Protein AF-A0A7L7MHE9-F1 (afdb_monomer)

Structure (mmCIF, N/CA/C/O backbone):
data_AF-A0A7L7MHE9-F1
#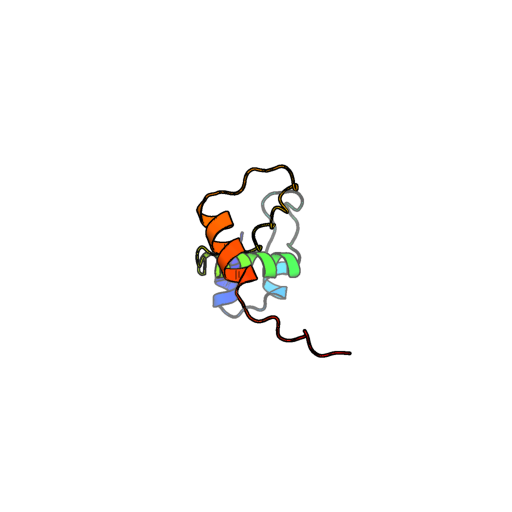
_entry.id   AF-A0A7L7MHE9-F1
#
loop_
_atom_site.group_PDB
_atom_site.id
_atom_site.type_symbol
_atom_site.label_atom_id
_atom_site.label_alt_id
_atom_site.label_comp_id
_atom_site.label_asym_id
_atom_site.label_entity_id
_atom_site.label_seq_id
_atom_site.pdbx_PDB_ins_code
_atom_site.Cartn_x
_atom_site.Cartn_y
_atom_site.Cartn_z
_atom_site.occupancy
_atom_site.B_iso_or_equiv
_atom_site.auth_seq_id
_atom_site.auth_comp_id
_atom_site.auth_asym_id
_atom_site.auth_atom_id
_atom_site.pdbx_PDB_model_num
ATOM 1 N N . MET A 1 1 ? 1.429 0.496 16.357 1.00 66.38 1 MET A N 1
ATOM 2 C CA . MET A 1 1 ? 0.414 1.449 15.842 1.00 66.38 1 MET A CA 1
ATOM 3 C C . MET A 1 1 ? -0.360 0.814 14.697 1.00 66.38 1 MET A C 1
ATOM 5 O O . MET A 1 1 ? -1.571 0.717 14.807 1.00 66.38 1 MET A O 1
ATOM 9 N N . LEU A 1 2 ? 0.323 0.313 13.661 1.00 74.06 2 LEU A N 1
ATOM 10 C CA . LEU A 1 2 ? -0.323 -0.234 12.461 1.00 74.06 2 LEU A CA 1
ATOM 11 C C . LEU A 1 2 ? -1.076 -1.553 12.666 1.00 74.06 2 LEU A C 1
ATOM 13 O O . LEU A 1 2 ? -2.158 -1.709 12.121 1.00 74.06 2 LEU A O 1
ATOM 17 N N . THR A 1 3 ? -0.599 -2.444 13.535 1.00 79.06 3 THR A N 1
ATOM 18 C CA . THR A 1 3 ? -1.251 -3.737 13.822 1.00 79.06 3 THR A CA 1
ATOM 19 C C . THR A 1 3 ? -2.694 -3.595 14.315 1.00 79.06 3 THR A C 1
ATOM 21 O O . THR A 1 3 ? -3.563 -4.373 13.944 1.00 79.06 3 THR A O 1
ATOM 24 N N . PHE A 1 4 ? -2.975 -2.563 15.117 1.00 80.38 4 PHE A N 1
ATOM 25 C CA . PHE A 1 4 ? -4.333 -2.278 15.589 1.00 80.38 4 PHE A CA 1
ATOM 26 C C . PHE A 1 4 ? -5.220 -1.695 14.480 1.00 80.38 4 PHE A C 1
ATOM 28 O O . PHE A 1 4 ? -6.413 -1.973 14.438 1.00 80.38 4 PHE A O 1
ATOM 35 N N . ALA A 1 5 ? -4.636 -0.911 13.568 1.00 83.12 5 ALA A N 1
ATOM 36 C CA . ALA A 1 5 ? -5.346 -0.377 12.410 1.00 83.12 5 ALA A CA 1
ATOM 37 C C . ALA A 1 5 ? -5.772 -1.499 11.451 1.00 83.12 5 ALA A C 1
ATOM 39 O O . ALA A 1 5 ? -6.916 -1.508 11.008 1.00 83.12 5 ALA A O 1
ATOM 40 N N . VAL A 1 6 ? -4.878 -2.462 11.196 1.00 82.75 6 VAL A N 1
ATOM 41 C CA . VAL A 1 6 ? -5.153 -3.651 10.372 1.00 82.75 6 VAL A CA 1
AT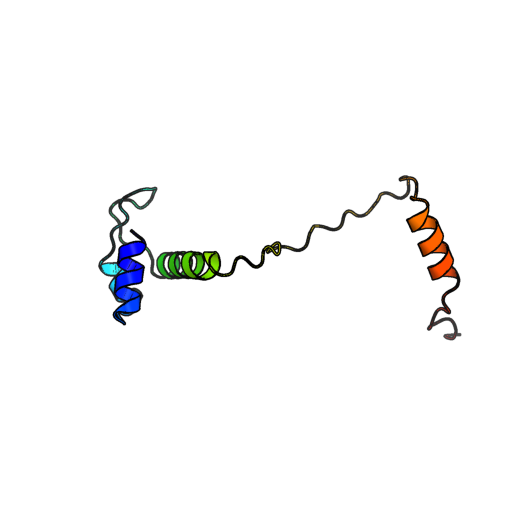OM 42 C C . VAL A 1 6 ? -6.266 -4.489 11.002 1.00 82.75 6 VAL A C 1
ATOM 44 O O . VAL A 1 6 ? -7.292 -4.703 10.370 1.00 82.75 6 VAL A O 1
ATOM 47 N N . ALA A 1 7 ? -6.166 -4.807 12.297 1.00 84.06 7 ALA A N 1
ATOM 48 C CA . ALA A 1 7 ? -7.206 -5.567 12.996 1.00 84.06 7 ALA A CA 1
ATOM 49 C C . ALA A 1 7 ? -8.591 -4.883 13.001 1.00 84.06 7 ALA A C 1
ATOM 51 O O . ALA A 1 7 ? -9.612 -5.557 13.109 1.00 84.06 7 ALA A O 1
ATOM 52 N N . LEU A 1 8 ? -8.653 -3.547 12.929 1.00 85.06 8 LEU A N 1
ATOM 53 C CA . LEU A 1 8 ? -9.915 -2.812 12.791 1.00 85.06 8 LEU A CA 1
ATOM 54 C C . LEU A 1 8 ? -10.434 -2.802 11.345 1.00 85.06 8 LEU A C 1
ATOM 56 O O . LEU A 1 8 ? -11.645 -2.904 11.153 1.00 85.06 8 LEU A O 1
ATOM 60 N N . LYS A 1 9 ? -9.540 -2.717 10.351 1.00 83.69 9 LYS A N 1
ATOM 61 C CA . LYS A 1 9 ? -9.872 -2.864 8.924 1.00 83.69 9 LYS A CA 1
ATOM 62 C C . LYS A 1 9 ? -10.466 -4.251 8.657 1.00 83.69 9 LYS A C 1
ATOM 64 O O . LYS A 1 9 ? -11.522 -4.333 8.041 1.00 83.69 9 LYS A O 1
ATOM 69 N N . ASP A 1 10 ? -9.870 -5.306 9.212 1.00 84.94 10 ASP A N 1
ATOM 70 C CA . ASP A 1 10 ? -10.340 -6.695 9.060 1.00 84.94 10 ASP A CA 1
ATOM 71 C C . ASP A 1 10 ? -11.713 -6.928 9.704 1.00 84.94 10 ASP A C 1
ATOM 73 O O . ASP A 1 10 ? -12.505 -7.746 9.245 1.00 84.94 10 ASP A O 1
ATOM 77 N N . LYS A 1 11 ? -12.034 -6.160 10.750 1.00 86.44 11 LYS A N 1
ATOM 78 C CA . LYS A 1 11 ? -13.362 -6.138 11.381 1.00 86.44 11 LYS A CA 1
ATOM 79 C C . LYS A 1 11 ? -14.397 -5.314 10.603 1.00 86.44 11 LYS A C 1
ATOM 81 O O . LYS A 1 11 ? -15.533 -5.209 11.055 1.00 86.44 11 LYS A O 1
ATOM 86 N N . GLY A 1 12 ? -14.019 -4.704 9.478 1.00 87.06 12 GLY A N 1
ATOM 87 C CA . GLY A 1 12 ? -14.903 -3.890 8.642 1.00 87.06 12 GLY A CA 1
ATOM 88 C C . GLY A 1 12 ? -15.112 -2.453 9.130 1.00 87.06 12 GLY A C 1
ATOM 89 O O . GLY A 1 12 ? -16.042 -1.789 8.679 1.00 87.06 12 GLY A O 1
ATOM 90 N N . VAL A 1 13 ? -14.278 -1.942 10.045 1.00 87.44 13 VAL A N 1
ATOM 91 C CA . VAL A 1 13 ? -14.397 -0.553 10.519 1.00 87.44 13 VAL A CA 1
ATOM 92 C C . VAL A 1 13 ? -13.887 0.408 9.437 1.00 87.44 13 VAL A C 1
ATOM 94 O O . VAL A 1 13 ? -12.785 0.216 8.916 1.00 87.44 13 VAL A O 1
ATOM 97 N N . PRO A 1 14 ? -14.628 1.479 9.102 1.00 89.06 14 PRO A N 1
ATOM 98 C CA . PRO A 1 14 ? -14.191 2.427 8.088 1.00 89.06 14 PRO A CA 1
ATOM 99 C C . PRO A 1 14 ? -12.937 3.196 8.538 1.00 89.06 14 PRO A C 1
ATOM 101 O O . PRO A 1 14 ? -12.834 3.691 9.663 1.00 89.06 14 PRO A O 1
ATOM 104 N N . VAL A 1 15 ? -11.985 3.353 7.615 1.00 85.69 15 VAL A N 1
ATOM 105 C CA . VAL A 1 15 ? -10.664 3.982 7.826 1.00 85.69 15 VAL A CA 1
ATOM 106 C C . VAL A 1 15 ? -10.717 5.359 8.527 1.00 85.69 15 VAL A C 1
ATOM 108 O O . VAL A 1 15 ? -9.890 5.598 9.413 1.00 85.69 15 VAL A O 1
ATOM 111 N N . PRO A 1 16 ? -11.676 6.266 8.236 1.00 87.00 16 PRO A N 1
ATOM 112 C CA . PRO A 1 16 ? -11.784 7.547 8.941 1.00 87.00 16 PRO A CA 1
ATOM 113 C C . PRO A 1 16 ? -12.059 7.414 10.446 1.00 87.00 16 PRO A C 1
ATOM 115 O O . PRO A 1 16 ? -11.611 8.249 11.231 1.00 87.00 16 PRO A O 1
ATOM 118 N N . GLU A 1 17 ? -12.780 6.376 10.872 1.00 87.06 17 GLU A N 1
ATOM 119 C CA . GLU A 1 17 ? -13.047 6.124 12.292 1.00 87.06 17 GLU A CA 1
ATOM 120 C C . GLU A 1 17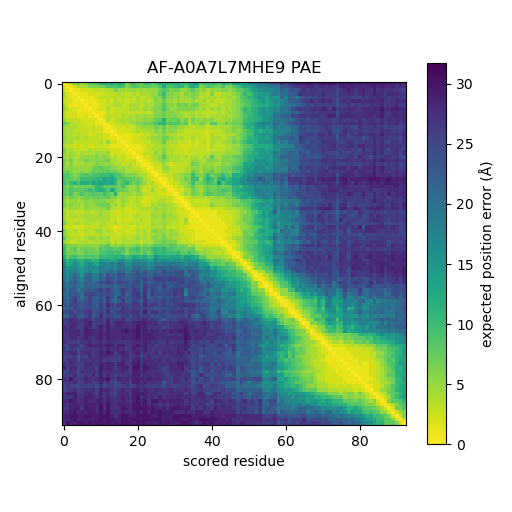 ? -11.844 5.506 12.998 1.00 87.06 17 GLU A C 1
ATOM 122 O O . GLU A 1 17 ? -11.562 5.829 14.154 1.00 87.06 17 GLU A O 1
ATOM 127 N N . ILE A 1 18 ? -11.094 4.664 12.285 1.00 88.31 18 ILE A N 1
ATOM 128 C CA . ILE A 1 18 ? -9.835 4.088 12.763 1.00 88.31 18 ILE A CA 1
ATOM 129 C C . ILE A 1 18 ? -8.825 5.208 13.050 1.00 88.31 18 ILE A C 1
ATOM 131 O O . ILE A 1 18 ? -8.175 5.201 14.096 1.00 88.31 18 ILE A O 1
ATOM 135 N N . ALA A 1 19 ? -8.743 6.213 12.172 1.00 86.50 19 ALA A N 1
ATOM 136 C CA . ALA A 1 19 ? -7.846 7.356 12.341 1.00 86.50 19 ALA A CA 1
ATOM 137 C C . ALA A 1 19 ? -8.121 8.144 13.636 1.00 86.50 19 ALA A C 1
ATOM 139 O O . ALA A 1 19 ? -7.180 8.544 14.316 1.00 86.50 19 ALA A O 1
ATOM 140 N N . LYS A 1 20 ? -9.394 8.307 14.021 1.00 87.12 20 LYS A N 1
ATOM 141 C CA . LYS A 1 20 ? -9.787 8.997 15.266 1.00 87.12 20 LYS A CA 1
ATOM 142 C C . LYS A 1 20 ? -9.402 8.218 16.525 1.00 87.12 20 LYS A C 1
ATOM 144 O O . LYS A 1 20 ? -9.116 8.819 17.553 1.00 87.12 20 LYS A O 1
ATOM 149 N N . LYS A 1 21 ? -9.412 6.886 16.450 1.00 84.06 21 LYS A N 1
ATOM 150 C CA . LYS A 1 21 ? -9.106 5.983 17.574 1.00 84.06 21 LYS A CA 1
ATOM 151 C C . LYS A 1 21 ? -7.609 5.707 17.732 1.00 84.06 21 LYS A C 1
ATOM 153 O O . LYS A 1 21 ? -7.191 5.122 18.729 1.00 84.06 21 LYS A O 1
ATOM 158 N N . LEU A 1 22 ? -6.803 6.096 16.749 1.00 84.06 22 LEU A N 1
ATOM 159 C CA . LEU A 1 22 ? -5.358 5.936 16.768 1.00 84.06 22 LEU A CA 1
ATOM 160 C C . LEU A 1 22 ? -4.681 7.213 17.254 1.00 84.06 22 LEU A C 1
ATOM 162 O O . LEU A 1 22 ? -5.017 8.314 16.831 1.00 84.06 22 LEU A O 1
ATOM 166 N N . THR A 1 23 ? -3.651 7.037 18.074 1.00 85.94 23 THR A N 1
ATOM 167 C CA . THR A 1 23 ? -2.780 8.116 18.544 1.00 85.94 23 THR A CA 1
ATOM 168 C C . THR A 1 23 ? -1.341 7.724 18.288 1.00 85.94 23 THR A C 1
ATOM 170 O O . THR A 1 23 ? -0.857 6.755 18.874 1.00 85.94 23 THR A O 1
ATOM 173 N N . ALA A 1 24 ? -0.637 8.461 17.431 1.00 81.50 24 ALA A N 1
ATOM 174 C CA . ALA A 1 24 ? 0.752 8.154 17.121 1.00 81.50 24 ALA A CA 1
ATOM 175 C C . ALA A 1 24 ? 1.594 8.141 18.409 1.00 81.50 24 ALA A C 1
ATOM 177 O O . ALA A 1 24 ? 1.652 9.126 19.137 1.00 81.50 24 ALA A O 1
ATOM 178 N N . LYS A 1 25 ? 2.240 7.009 18.711 1.00 79.31 25 LYS A N 1
ATOM 179 C CA . LYS A 1 25 ? 3.057 6.855 19.930 1.00 79.31 25 LYS A CA 1
ATOM 180 C C . LYS A 1 25 ? 4.465 7.448 19.798 1.00 79.31 25 LYS A C 1
ATOM 182 O O . LYS A 1 25 ? 5.143 7.607 20.801 1.00 79.31 25 LYS A O 1
ATOM 187 N N . THR A 1 26 ? 4.924 7.722 18.577 1.00 75.12 26 THR A N 1
ATOM 188 C CA . THR A 1 26 ? 6.311 8.114 18.285 1.00 75.12 26 THR A CA 1
ATOM 189 C C . THR A 1 26 ? 6.387 9.065 17.081 1.00 75.12 26 THR A C 1
ATOM 191 O O . THR A 1 26 ? 5.437 9.149 16.298 1.00 75.12 26 THR A O 1
ATOM 194 N N . GLY A 1 27 ? 7.513 9.772 16.932 1.00 79.94 27 GLY A N 1
ATOM 195 C CA . GLY A 1 27 ? 7.821 10.679 15.818 1.00 79.94 27 GLY A CA 1
ATOM 196 C C . GLY A 1 27 ? 7.303 12.116 15.975 1.00 79.94 27 GLY A C 1
ATOM 197 O O . GLY A 1 27 ? 6.767 12.497 17.011 1.00 79.94 27 GLY A O 1
ATOM 198 N N . LYS A 1 28 ? 7.433 12.922 14.906 1.00 81.25 28 LYS A N 1
ATOM 199 C CA . LYS A 1 28 ? 7.053 14.357 14.865 1.00 81.25 28 LYS A CA 1
ATOM 200 C C . LYS A 1 28 ? 5.589 14.627 15.252 1.00 81.25 28 LYS A C 1
ATOM 202 O O . LYS A 1 28 ? 5.263 15.721 15.698 1.00 81.25 28 LYS A O 1
ATOM 207 N N . ASN A 1 29 ? 4.717 13.632 15.083 1.00 74.88 29 ASN A N 1
ATOM 208 C CA . ASN A 1 29 ? 3.289 13.713 15.393 1.00 74.88 29 ASN A CA 1
ATOM 209 C C . ASN A 1 29 ? 2.896 12.884 16.628 1.00 74.88 29 ASN A C 1
ATOM 211 O O . ASN A 1 29 ? 1.728 12.524 16.762 1.00 74.88 29 ASN A O 1
ATOM 215 N N . ALA A 1 30 ? 3.842 12.559 17.515 1.00 80.94 30 ALA A N 1
ATOM 216 C CA . ALA A 1 30 ? 3.543 11.835 18.746 1.00 80.94 30 ALA A CA 1
ATOM 217 C C . ALA A 1 30 ? 2.436 12.538 19.557 1.00 80.94 30 ALA A C 1
ATOM 219 O O . ALA A 1 30 ? 2.409 13.763 19.671 1.00 80.94 30 ALA A O 1
ATOM 220 N N . GLY A 1 31 ? 1.490 11.757 20.079 1.00 82.75 31 GLY A N 1
ATOM 221 C CA . GLY A 1 31 ? 0.323 12.251 20.812 1.00 82.75 31 GLY A CA 1
ATOM 222 C C . GLY A 1 31 ? -0.828 12.764 19.939 1.00 82.75 31 GLY A C 1
ATOM 223 O O . GLY A 1 31 ? -1.894 13.050 20.475 1.00 82.75 31 GLY A O 1
ATOM 224 N N . LYS A 1 32 ? -0.665 12.850 18.610 1.00 86.06 32 LYS A N 1
ATOM 225 C CA . LYS A 1 32 ? -1.724 13.284 17.684 1.00 86.06 32 LYS A CA 1
ATOM 226 C C . LYS A 1 32 ? -2.330 12.106 16.928 1.00 86.06 32 LYS A C 1
ATOM 228 O O . LYS A 1 32 ? -1.661 11.103 16.657 1.00 86.06 32 LYS A O 1
ATOM 233 N N . SER A 1 33 ? -3.598 12.250 16.551 1.00 84.50 33 SER A N 1
ATOM 234 C CA . SER A 1 33 ? -4.248 11.317 15.635 1.00 84.50 33 SER A CA 1
ATOM 235 C C . SER A 1 33 ? -3.616 11.413 14.243 1.00 84.50 33 SER A C 1
ATOM 237 O O . SER A 1 33 ? -3.382 12.525 13.756 1.00 84.50 33 SER A O 1
ATOM 239 N N . PRO A 1 34 ? -3.300 10.279 13.592 1.00 85.62 34 PRO A N 1
ATOM 240 C CA . PRO A 1 34 ? -2.775 10.288 12.235 1.00 85.62 34 PRO A CA 1
ATOM 241 C C . PRO A 1 34 ? -3.825 10.830 11.260 1.00 85.62 34 PRO A C 1
ATOM 243 O O . PRO A 1 34 ? -5.028 10.648 11.450 1.00 85.62 34 PRO A O 1
ATOM 246 N N . SER A 1 35 ? -3.369 11.470 10.181 1.00 87.06 35 SER A N 1
ATOM 247 C CA . SER A 1 35 ? -4.276 11.851 9.100 1.00 87.06 35 SER A CA 1
ATOM 248 C C . SER A 1 35 ? -4.802 10.606 8.380 1.00 87.06 35 SER A C 1
ATOM 250 O O . SER A 1 35 ? -4.133 9.571 8.312 1.00 87.06 35 SER A O 1
ATOM 252 N N . VAL A 1 36 ? -5.994 10.724 7.792 1.00 88.25 36 VAL A N 1
ATOM 253 C CA . VAL A 1 36 ? -6.622 9.639 7.023 1.00 88.25 36 VAL A CA 1
ATOM 254 C C . VAL A 1 36 ? -5.720 9.194 5.864 1.00 88.25 36 VAL A C 1
ATOM 256 O O . VAL A 1 36 ? -5.525 8.000 5.660 1.00 88.25 36 VAL A O 1
ATOM 259 N N . ALA A 1 37 ? -5.094 10.142 5.161 1.00 87.31 37 ALA A N 1
ATOM 260 C CA . ALA A 1 37 ? -4.164 9.852 4.068 1.00 87.31 37 ALA A CA 1
ATOM 261 C C . ALA A 1 37 ? -2.923 9.071 4.534 1.00 87.31 37 ALA A C 1
ATOM 263 O O . ALA A 1 37 ? -2.495 8.131 3.867 1.00 87.31 37 ALA A O 1
ATOM 264 N N . GLN A 1 38 ? -2.360 9.428 5.693 1.00 84.62 38 GLN A N 1
ATOM 265 C CA . GLN A 1 38 ? -1.218 8.711 6.260 1.00 84.62 38 GLN A CA 1
ATOM 266 C C . GLN A 1 38 ? -1.602 7.276 6.645 1.00 84.62 38 GLN A C 1
ATOM 268 O O . GLN A 1 38 ? -0.796 6.363 6.477 1.00 84.62 38 GLN A O 1
ATOM 273 N N . LEU A 1 39 ? -2.834 7.074 7.126 1.00 86.94 39 LEU A N 1
ATOM 274 C CA . LEU A 1 39 ? -3.349 5.750 7.458 1.00 86.94 39 LEU A CA 1
ATOM 275 C C . LEU A 1 39 ? -3.523 4.880 6.206 1.00 86.94 39 LEU A C 1
ATOM 277 O O . LEU A 1 39 ? -3.056 3.748 6.199 1.00 86.94 39 LEU A O 1
ATOM 281 N N . TYR A 1 40 ? -4.109 5.421 5.134 1.00 89.31 40 TYR A N 1
ATOM 282 C CA . TYR A 1 40 ? -4.207 4.718 3.851 1.00 89.31 40 TYR A CA 1
ATOM 283 C C . TYR A 1 40 ? -2.839 4.333 3.294 1.00 89.31 40 TYR A C 1
ATOM 285 O O . TYR A 1 40 ? -2.664 3.188 2.893 1.00 89.31 40 TYR A O 1
ATOM 293 N N . ARG A 1 41 ? -1.862 5.251 3.313 1.00 85.25 41 ARG A N 1
ATOM 294 C CA . ARG A 1 41 ? -0.502 4.950 2.845 1.00 85.25 41 ARG A CA 1
ATOM 295 C C . ARG A 1 41 ? 0.117 3.801 3.641 1.00 85.25 41 ARG A C 1
ATOM 297 O O . ARG A 1 41 ? 0.629 2.868 3.051 1.00 85.25 41 ARG A O 1
ATOM 304 N N . ALA A 1 42 ? 0.015 3.832 4.966 1.00 84.38 42 ALA A N 1
ATOM 305 C CA . ALA A 1 42 ? 0.634 2.809 5.799 1.00 84.38 42 ALA A CA 1
ATOM 306 C C . ALA A 1 42 ? -0.081 1.440 5.738 1.00 84.38 42 ALA A C 1
ATOM 308 O O . ALA A 1 42 ? 0.558 0.404 5.924 1.00 84.38 42 ALA A O 1
ATOM 309 N N . LEU A 1 43 ? -1.392 1.425 5.465 1.00 84.12 43 LEU A N 1
ATOM 310 C CA . LEU A 1 43 ? -2.138 0.199 5.155 1.00 84.12 43 LEU A CA 1
ATOM 311 C C . LEU A 1 43 ? -1.763 -0.348 3.767 1.00 84.12 43 LEU A C 1
ATOM 313 O O . LEU A 1 43 ? -1.596 -1.549 3.610 1.00 84.12 43 LEU A O 1
ATOM 317 N N . ALA A 1 44 ? -1.572 0.526 2.778 1.00 84.50 44 ALA A N 1
ATOM 318 C CA . ALA A 1 44 ? -1.120 0.123 1.451 1.00 84.50 44 ALA A CA 1
ATOM 319 C C . ALA A 1 44 ? 0.327 -0.389 1.459 1.00 84.50 44 ALA A C 1
ATOM 321 O O . ALA A 1 44 ? 0.604 -1.377 0.801 1.00 84.50 44 ALA A O 1
ATOM 322 N N . ASP A 1 45 ? 1.235 0.221 2.228 1.00 78.38 45 ASP A N 1
ATOM 323 C CA . ASP A 1 45 ? 2.625 -0.244 2.358 1.00 78.38 45 ASP A CA 1
ATOM 324 C C . ASP A 1 45 ? 2.706 -1.641 3.004 1.00 78.38 45 ASP A C 1
ATOM 326 O O . ASP A 1 45 ? 3.613 -2.410 2.700 1.00 78.38 45 ASP A O 1
ATOM 330 N N . THR A 1 46 ? 1.760 -1.992 3.885 1.00 74.75 46 THR A N 1
ATOM 331 C CA . THR A 1 46 ? 1.691 -3.337 4.487 1.00 74.75 46 THR A CA 1
ATOM 332 C C . THR A 1 46 ? 1.140 -4.374 3.516 1.00 74.75 46 THR A C 1
ATOM 334 O O . THR A 1 46 ? 1.690 -5.469 3.445 1.00 74.75 46 THR A O 1
ATOM 337 N N . ASP A 1 47 ? 0.120 -4.016 2.733 1.00 66.81 47 ASP A N 1
ATOM 338 C CA . ASP A 1 47 ? -0.387 -4.866 1.652 1.00 66.81 47 ASP A CA 1
ATOM 339 C C . ASP A 1 47 ? 0.687 -5.030 0.544 1.00 66.81 47 ASP A C 1
ATOM 341 O O . ASP A 1 47 ? 0.973 -6.140 0.102 1.00 66.81 47 ASP A O 1
ATOM 345 N N . ALA A 1 48 ? 1.373 -3.952 0.154 1.00 61.53 48 ALA A N 1
ATOM 346 C CA . ALA A 1 48 ? 2.411 -3.953 -0.881 1.00 61.53 48 ALA A CA 1
ATOM 347 C C . ALA A 1 48 ? 3.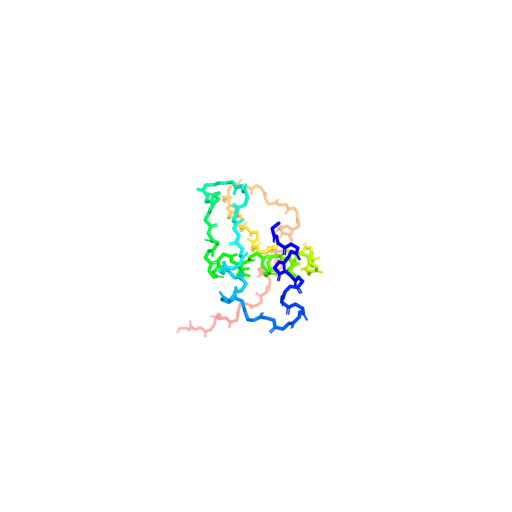686 -4.705 -0.473 1.00 61.53 48 ALA A C 1
ATOM 349 O O . ALA A 1 48 ? 4.312 -5.326 -1.323 1.00 61.53 48 ALA A O 1
ATOM 350 N N . ALA A 1 49 ? 4.050 -4.724 0.814 1.00 58.28 49 ALA A N 1
ATOM 351 C CA . ALA A 1 49 ? 5.170 -5.534 1.301 1.00 58.28 49 ALA A CA 1
ATOM 352 C C . ALA A 1 49 ? 4.960 -7.049 1.100 1.00 58.28 49 ALA A C 1
ATOM 354 O O . ALA A 1 49 ? 5.921 -7.810 1.176 1.00 58.28 49 ALA A O 1
ATOM 355 N N . THR A 1 50 ? 3.725 -7.498 0.845 1.00 53.56 50 THR A N 1
ATOM 356 C CA . THR A 1 50 ? 3.434 -8.896 0.480 1.00 53.56 50 THR A CA 1
ATOM 357 C C . THR A 1 50 ? 3.496 -9.159 -1.028 1.00 53.56 50 THR A C 1
ATOM 359 O O . THR A 1 50 ? 3.544 -10.316 -1.436 1.00 53.56 50 THR A O 1
ATOM 362 N N . VAL A 1 51 ? 3.561 -8.101 -1.844 1.00 56.00 51 VAL A N 1
ATOM 363 C CA . VAL A 1 51 ? 3.679 -8.125 -3.313 1.00 56.00 51 VAL A CA 1
ATOM 364 C C . VAL A 1 51 ? 5.032 -7.523 -3.715 1.00 56.00 51 VAL A C 1
ATOM 366 O O . VAL A 1 51 ? 5.129 -6.617 -4.540 1.00 56.00 51 VAL A O 1
ATOM 369 N N . ASP A 1 52 ? 6.106 -7.975 -3.065 1.00 52.88 52 ASP A N 1
ATOM 370 C CA . ASP A 1 52 ? 7.463 -7.675 -3.516 1.00 52.88 52 ASP A CA 1
ATOM 371 C C . ASP A 1 52 ? 7.793 -8.607 -4.691 1.00 52.88 52 ASP A C 1
ATOM 373 O O . ASP A 1 52 ? 8.377 -9.672 -4.521 1.00 52.88 52 ASP A O 1
ATOM 377 N N . ASP A 1 53 ? 7.398 -8.218 -5.906 1.00 60.53 53 ASP A N 1
ATOM 378 C CA . ASP A 1 53 ? 7.734 -8.953 -7.138 1.00 60.53 53 ASP A CA 1
ATOM 379 C C . ASP A 1 53 ? 9.236 -8.840 -7.507 1.00 60.53 53 ASP A C 1
ATOM 381 O O . ASP A 1 53 ? 9.644 -9.171 -8.621 1.00 60.53 53 ASP A O 1
ATOM 385 N N . GLY A 1 54 ? 10.078 -8.299 -6.614 1.00 62.44 54 GLY A N 1
ATOM 386 C CA . GLY A 1 54 ? 11.510 -8.060 -6.831 1.00 62.44 54 GLY A CA 1
ATOM 387 C C . GLY A 1 54 ? 11.832 -7.052 -7.944 1.00 62.44 54 GLY A C 1
ATOM 388 O O . GLY A 1 54 ? 13.000 -6.835 -8.277 1.00 62.44 54 GLY A O 1
ATOM 389 N N . LEU A 1 55 ? 10.814 -6.432 -8.545 1.00 65.00 55 LEU A N 1
ATOM 390 C CA . LEU A 1 55 ? 10.961 -5.503 -9.657 1.00 65.00 55 LEU A CA 1
ATOM 391 C C . LEU A 1 55 ? 11.194 -4.078 -9.138 1.00 65.00 55 LEU A C 1
ATOM 393 O O . LEU A 1 55 ? 10.451 -3.588 -8.284 1.00 65.00 55 LEU A O 1
ATOM 397 N N . PRO A 1 56 ? 12.204 -3.361 -9.661 1.00 59.34 56 PRO A N 1
ATOM 398 C CA . PRO A 1 56 ? 12.453 -1.992 -9.247 1.00 59.34 56 PRO A CA 1
ATOM 399 C C . PRO A 1 56 ? 11.264 -1.101 -9.630 1.00 59.34 56 PRO A C 1
ATOM 401 O O . PRO A 1 56 ? 10.925 -0.960 -10.803 1.00 59.34 56 PRO A O 1
ATOM 404 N N . LEU A 1 57 ? 10.689 -0.420 -8.634 1.00 67.19 57 LEU A N 1
ATOM 405 C CA . LEU A 1 57 ? 9.567 0.526 -8.780 1.00 67.19 57 LEU A CA 1
ATOM 406 C C . LEU A 1 57 ? 9.850 1.698 -9.739 1.00 67.19 57 LEU A C 1
ATOM 408 O O . LEU A 1 57 ? 8.943 2.448 -10.097 1.00 67.19 57 LEU A O 1
ATOM 412 N N . ARG A 1 58 ? 11.116 1.908 -10.119 1.00 70.94 58 ARG A N 1
ATOM 413 C CA . ARG A 1 58 ? 11.536 2.934 -11.073 1.00 70.94 58 ARG A CA 1
ATOM 414 C C . ARG A 1 58 ? 12.364 2.314 -12.196 1.00 70.94 58 ARG A C 1
ATOM 416 O O . ARG A 1 58 ? 13.274 1.537 -11.904 1.00 70.94 58 ARG A O 1
ATOM 423 N N . PRO A 1 59 ? 12.136 2.726 -13.456 1.00 73.94 59 PRO A N 1
ATOM 424 C CA . PRO A 1 59 ? 13.036 2.400 -14.552 1.00 73.94 59 PRO A CA 1
ATOM 425 C C . PRO A 1 59 ? 14.460 2.844 -14.210 1.00 73.94 59 PRO A C 1
ATOM 427 O O . PRO A 1 59 ? 14.670 3.966 -13.736 1.00 73.94 59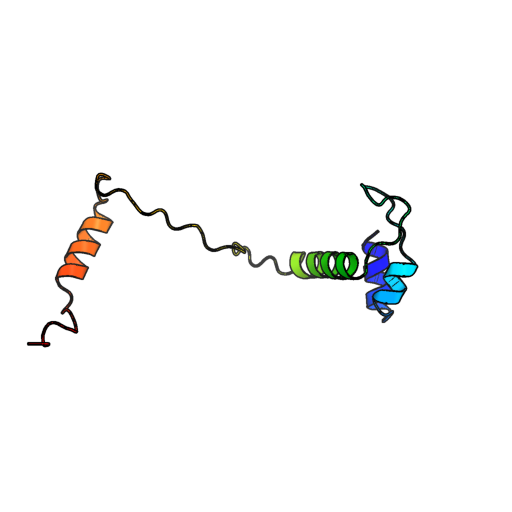 PRO A O 1
ATOM 430 N N . LYS A 1 60 ? 15.443 1.968 -14.445 1.00 73.25 60 LYS A N 1
ATOM 431 C CA . LYS A 1 60 ? 16.854 2.310 -14.257 1.00 73.25 60 LYS A CA 1
ATOM 432 C C . LYS A 1 60 ? 17.189 3.477 -15.197 1.00 73.25 60 LYS A C 1
ATOM 434 O O . LYS A 1 60 ? 16.909 3.363 -16.392 1.00 73.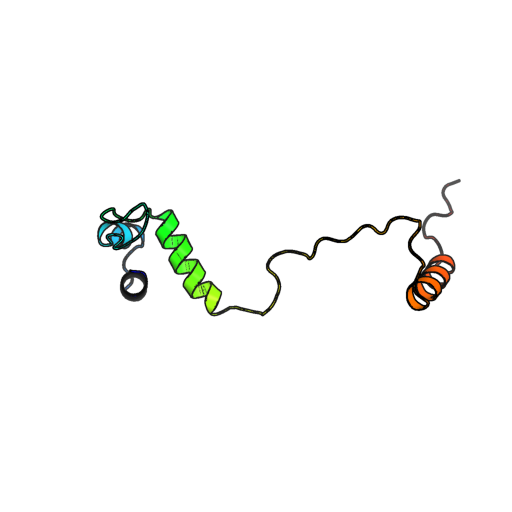25 60 LYS A O 1
ATOM 439 N N . PRO A 1 61 ? 17.742 4.596 -14.697 1.00 71.94 61 PRO A N 1
ATOM 440 C CA . PRO A 1 61 ? 18.095 5.716 -15.556 1.00 71.94 61 PRO A CA 1
ATOM 441 C C . PRO A 1 61 ? 19.069 5.240 -16.636 1.00 71.94 61 PRO A C 1
ATOM 443 O O . PRO A 1 61 ? 20.092 4.621 -16.337 1.00 71.94 61 PRO A O 1
ATOM 446 N N . VAL A 1 62 ? 18.721 5.495 -17.898 1.00 69.31 62 VAL A N 1
ATOM 447 C CA . VAL A 1 62 ? 19.574 5.157 -19.037 1.00 69.31 62 VAL A CA 1
ATOM 448 C C . VAL A 1 62 ? 20.765 6.114 -19.049 1.00 69.31 62 VAL A C 1
ATOM 450 O O . VAL A 1 62 ? 20.607 7.333 -19.113 1.00 69.31 62 VAL A O 1
ATOM 453 N N . HIS A 1 63 ? 21.977 5.574 -18.944 1.00 71.19 63 HIS A N 1
ATOM 454 C CA . HIS A 1 63 ? 23.186 6.371 -19.110 1.00 71.19 63 HIS A CA 1
ATOM 455 C C . HIS A 1 63 ? 23.406 6.619 -20.603 1.00 71.19 63 HIS A C 1
ATOM 457 O O . HIS A 1 63 ? 23.713 5.693 -21.350 1.00 71.19 63 HIS A O 1
ATOM 463 N N . ILE A 1 64 ? 23.264 7.871 -21.040 1.00 74.94 64 ILE A N 1
ATOM 464 C CA . ILE A 1 64 ? 23.678 8.283 -22.384 1.00 74.94 64 ILE A CA 1
ATOM 465 C C . ILE A 1 64 ? 25.212 8.229 -22.410 1.00 74.94 64 ILE A C 1
ATOM 467 O O . ILE A 1 64 ? 25.870 9.020 -21.728 1.00 74.94 64 ILE A O 1
ATOM 471 N N . ARG A 1 65 ? 25.794 7.270 -23.144 1.00 65.50 65 ARG A N 1
ATOM 472 C CA . ARG A 1 65 ? 27.253 7.195 -23.310 1.00 65.50 65 ARG A CA 1
ATOM 473 C C . ARG A 1 65 ? 27.754 8.437 -24.051 1.00 65.50 65 ARG A C 1
ATOM 475 O O . ARG A 1 65 ? 27.151 8.878 -25.027 1.00 65.50 65 ARG A O 1
ATOM 482 N N . ARG A 1 66 ? 28.873 8.999 -23.582 1.00 64.81 66 ARG A N 1
ATOM 483 C CA . ARG A 1 66 ? 29.626 10.024 -24.322 1.00 64.81 66 ARG A CA 1
ATOM 484 C C . ARG A 1 66 ? 30.280 9.360 -25.536 1.00 64.81 66 ARG A C 1
ATO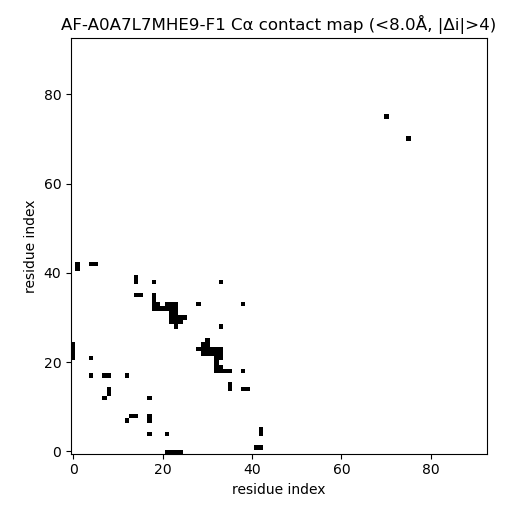M 48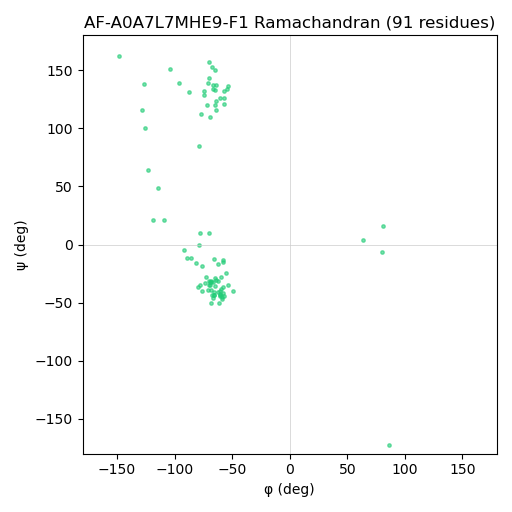6 O O . ARG A 1 66 ? 30.731 8.224 -25.425 1.00 64.81 66 ARG A O 1
ATOM 493 N N . ALA A 1 67 ? 30.349 10.072 -26.660 1.00 65.38 67 ALA A N 1
ATOM 494 C CA . ALA A 1 67 ? 30.828 9.556 -27.951 1.00 65.38 67 ALA A CA 1
ATOM 495 C C . ALA A 1 67 ? 32.266 8.989 -27.934 1.00 65.38 67 ALA A C 1
ATOM 497 O O . ALA A 1 67 ? 32.660 8.293 -28.861 1.00 65.38 67 ALA A O 1
ATOM 498 N N . GLU A 1 68 ? 33.036 9.279 -26.887 1.00 66.19 68 GLU A N 1
ATOM 499 C CA . GLU A 1 68 ? 34.448 8.913 -26.734 1.00 66.19 68 GLU A CA 1
ATOM 500 C C . GLU A 1 68 ? 34.666 7.570 -26.012 1.00 66.19 68 GLU A C 1
ATOM 502 O O . GLU A 1 68 ? 35.800 7.116 -25.882 1.00 66.19 68 GLU A O 1
ATOM 507 N N . ALA A 1 69 ? 33.605 6.924 -25.513 1.00 73.19 69 ALA A N 1
ATOM 508 C CA . ALA A 1 69 ? 33.728 5.623 -24.860 1.00 73.19 69 ALA A CA 1
ATOM 509 C C . ALA A 1 69 ? 33.965 4.511 -25.905 1.00 73.19 69 ALA A C 1
ATOM 511 O O . ALA A 1 69 ? 33.171 4.407 -26.845 1.00 73.19 69 ALA A O 1
ATOM 512 N N . PRO A 1 70 ? 34.996 3.655 -25.744 1.00 73.00 70 PRO A N 1
ATOM 513 C CA . PRO A 1 70 ? 35.206 2.513 -26.627 1.00 73.00 70 PRO A CA 1
ATOM 514 C C . PRO A 1 70 ? 33.972 1.608 -26.636 1.00 73.00 70 PRO A C 1
ATOM 516 O O . PRO A 1 70 ? 33.432 1.278 -25.577 1.00 73.00 70 PRO A O 1
ATOM 519 N N . LEU A 1 71 ? 33.521 1.222 -27.829 1.00 76.75 71 LEU A N 1
ATOM 520 C CA . LEU A 1 71 ? 32.440 0.252 -27.986 1.00 76.75 71 LEU A CA 1
ATOM 521 C C . LEU A 1 71 ? 32.947 -1.135 -27.593 1.00 76.75 71 LEU A C 1
ATOM 523 O O . LEU A 1 71 ? 34.076 -1.500 -27.932 1.00 76.75 71 LEU A O 1
ATOM 527 N N . THR A 1 72 ? 32.119 -1.907 -26.890 1.00 81.88 72 THR A N 1
ATOM 528 C CA . THR A 1 72 ? 32.429 -3.324 -26.680 1.00 81.88 72 THR A CA 1
ATOM 529 C C . THR A 1 72 ? 32.281 -4.089 -28.003 1.00 81.88 72 THR A C 1
ATOM 531 O O . THR A 1 72 ? 31.563 -3.631 -28.897 1.00 81.88 72 THR A O 1
ATOM 534 N N . PRO A 1 73 ? 32.937 -5.251 -28.173 1.00 80.94 73 PRO A N 1
ATOM 535 C CA . PRO A 1 73 ? 32.800 -6.061 -29.385 1.00 80.94 73 PRO A CA 1
ATOM 536 C C . PRO A 1 73 ? 31.343 -6.403 -29.732 1.00 80.94 73 PRO A C 1
ATOM 538 O O . PRO A 1 73 ? 30.980 -6.399 -30.905 1.00 80.94 73 PRO A O 1
ATOM 541 N N . GLU A 1 74 ? 30.489 -6.620 -28.726 1.00 81.62 74 GLU A N 1
ATOM 542 C CA . GLU A 1 74 ? 29.062 -6.892 -28.932 1.00 81.62 74 GLU A CA 1
ATOM 543 C C . GLU A 1 74 ? 28.300 -5.652 -29.432 1.00 81.62 74 GLU A C 1
ATOM 545 O O . GLU A 1 74 ? 27.391 -5.766 -30.252 1.00 81.62 74 GLU A O 1
ATOM 550 N N . GLU A 1 75 ? 28.674 -4.449 -28.978 1.00 80.38 75 GLU A N 1
ATOM 551 C CA . GLU A 1 75 ? 28.094 -3.191 -29.470 1.00 80.38 75 GLU A CA 1
ATOM 552 C C . GLU A 1 75 ? 28.521 -2.890 -30.916 1.00 80.38 75 GLU A C 1
ATOM 554 O O . GLU A 1 75 ? 27.749 -2.291 -31.668 1.00 80.38 75 GLU A O 1
ATOM 559 N N . ILE A 1 76 ? 29.727 -3.309 -31.316 1.00 85.25 76 ILE A N 1
ATOM 560 C CA . ILE A 1 76 ? 30.217 -3.187 -32.697 1.00 85.25 76 ILE A CA 1
ATOM 561 C C . ILE A 1 76 ? 29.415 -4.109 -33.621 1.00 85.25 76 ILE A C 1
ATOM 563 O O . ILE A 1 76 ? 28.868 -3.635 -34.616 1.00 85.25 76 ILE A O 1
ATOM 567 N N . ASP A 1 77 ? 29.267 -5.383 -33.256 1.00 86.94 77 ASP A N 1
ATOM 568 C CA . ASP A 1 77 ? 28.490 -6.359 -34.033 1.00 86.94 77 ASP A CA 1
ATOM 569 C C . ASP A 1 77 ? 27.016 -5.939 -34.178 1.00 86.94 77 ASP A C 1
ATOM 571 O O . ASP A 1 77 ? 26.451 -5.928 -35.276 1.00 86.94 77 ASP A O 1
ATOM 575 N N . LEU A 1 78 ? 26.408 -5.461 -33.086 1.00 85.56 78 L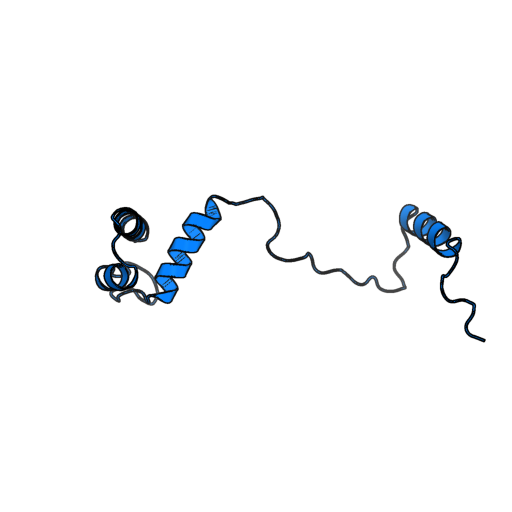EU A N 1
ATOM 576 C CA . LEU A 1 78 ? 25.048 -4.923 -33.107 1.00 85.56 78 LEU A CA 1
ATOM 577 C C . LEU A 1 78 ? 24.923 -3.710 -34.041 1.00 85.56 78 LEU A C 1
ATOM 579 O O . LEU A 1 78 ? 23.924 -3.565 -34.753 1.00 85.56 78 LEU A O 1
ATOM 583 N N . ARG A 1 79 ? 25.926 -2.825 -34.051 1.00 83.56 79 ARG A N 1
ATOM 584 C CA . ARG A 1 79 ? 25.948 -1.646 -34.923 1.00 83.56 79 ARG A CA 1
ATOM 585 C C . ARG A 1 79 ? 26.036 -2.039 -36.393 1.00 83.56 79 ARG A C 1
ATOM 587 O O . ARG A 1 79 ? 25.352 -1.422 -37.211 1.00 83.56 79 ARG A O 1
ATOM 594 N N . ASP A 1 80 ? 26.844 -3.034 -36.727 1.00 88.25 80 ASP A N 1
ATOM 595 C CA . ASP A 1 80 ? 26.976 -3.523 -38.098 1.00 88.25 80 ASP A CA 1
ATOM 596 C C . ASP A 1 80 ? 25.679 -4.191 -38.562 1.00 88.25 80 ASP A C 1
ATOM 598 O O . ASP A 1 80 ? 25.156 -3.856 -39.628 1.00 88.25 80 ASP A O 1
ATOM 602 N N . CYS A 1 81 ? 25.060 -5.005 -37.705 1.00 83.75 81 CYS A N 1
ATOM 603 C CA . CYS A 1 81 ? 23.741 -5.577 -37.968 1.00 83.75 81 CYS A CA 1
ATOM 604 C C . CYS A 1 81 ? 22.674 -4.497 -38.225 1.00 83.75 81 CYS A C 1
ATOM 606 O O . CYS A 1 81 ? 21.898 -4.607 -39.175 1.00 83.75 81 CYS A O 1
ATOM 608 N N . LEU A 1 82 ? 22.640 -3.427 -37.422 1.00 84.56 82 LEU A N 1
ATOM 609 C CA . LEU A 1 82 ? 21.697 -2.312 -37.596 1.00 84.56 82 LEU A CA 1
ATOM 610 C C . LEU A 1 82 ? 21.947 -1.500 -38.874 1.00 84.56 82 LEU A C 1
ATOM 612 O O . LEU A 1 82 ? 20.995 -0.987 -39.461 1.00 84.56 82 LEU A O 1
ATOM 616 N N . GLN A 1 83 ? 23.199 -1.376 -39.325 1.00 81.88 83 GLN A N 1
ATOM 617 C CA . GLN A 1 83 ? 23.522 -0.717 -40.596 1.00 81.88 83 GLN A CA 1
ATOM 618 C C . GLN A 1 83 ? 23.048 -1.520 -41.810 1.00 81.88 83 GLN A C 1
ATOM 620 O O . GLN A 1 83 ? 22.671 -0.926 -42.820 1.00 81.88 83 GLN A O 1
ATOM 625 N N . VAL A 1 84 ? 23.043 -2.850 -41.701 1.00 85.88 84 VAL A N 1
ATOM 626 C CA . VAL A 1 84 ? 22.564 -3.764 -42.748 1.00 85.88 84 VAL A CA 1
ATOM 627 C C . VAL A 1 84 ? 21.032 -3.800 -42.820 1.00 85.88 84 VAL A C 1
ATOM 629 O O . VAL A 1 84 ? 20.473 -4.188 -43.848 1.00 85.88 84 VAL A O 1
ATOM 632 N N . GLN A 1 85 ? 20.321 -3.353 -41.776 1.00 77.75 85 GLN A N 1
ATOM 633 C CA . GLN A 1 85 ? 18.861 -3.323 -41.816 1.00 77.75 85 GLN A CA 1
ATOM 634 C C . GLN A 1 85 ? 18.339 -2.339 -42.881 1.00 77.75 85 GLN A C 1
ATOM 636 O O . GLN A 1 85 ? 18.765 -1.179 -42.935 1.00 77.75 85 GLN A O 1
ATOM 641 N N . PRO A 1 86 ? 17.372 -2.759 -43.718 1.00 73.00 86 PRO A N 1
ATOM 642 C CA . PRO A 1 86 ? 16.772 -1.886 -44.714 1.00 73.00 86 PRO A CA 1
ATOM 643 C C . PRO A 1 86 ? 16.041 -0.742 -44.010 1.00 73.00 86 PRO A C 1
ATOM 645 O O . PRO A 1 86 ? 15.071 -0.952 -43.282 1.00 73.00 86 PRO A O 1
ATOM 648 N N . ARG A 1 87 ? 16.508 0.494 -44.222 1.00 69.75 87 ARG A N 1
ATOM 649 C CA . ARG A 1 87 ? 15.849 1.679 -43.668 1.00 69.75 87 ARG A CA 1
ATOM 650 C C . ARG A 1 87 ? 14.461 1.810 -44.302 1.00 69.75 87 ARG A C 1
ATOM 652 O O . ARG A 1 87 ? 14.389 2.000 -45.516 1.00 69.75 87 ARG A O 1
ATOM 659 N N . PRO A 1 88 ? 13.367 1.785 -43.523 1.00 68.94 88 PRO A N 1
ATOM 660 C CA . PRO A 1 88 ? 12.016 1.769 -44.085 1.00 68.94 88 PRO A CA 1
ATOM 661 C C . PRO A 1 88 ? 11.633 3.054 -44.849 1.00 68.94 88 PRO A C 1
ATOM 663 O O . PRO A 1 88 ? 10.660 3.042 -45.590 1.00 68.94 88 PRO A O 1
ATOM 666 N N . ASN A 1 89 ? 12.403 4.147 -44.729 1.00 65.00 89 ASN A N 1
ATOM 667 C CA . ASN A 1 89 ? 12.024 5.478 -45.228 1.00 65.00 89 ASN A CA 1
ATOM 668 C C . ASN A 1 89 ? 12.956 6.075 -46.306 1.00 65.00 89 ASN A C 1
ATOM 670 O O . ASN A 1 89 ? 12.955 7.284 -46.511 1.00 65.00 89 ASN A O 1
ATOM 674 N N . THR A 1 90 ? 13.752 5.283 -47.031 1.00 60.84 90 THR A N 1
ATOM 675 C CA . THR A 1 90 ? 14.662 5.803 -48.084 1.00 60.84 90 THR A CA 1
ATOM 676 C C . THR A 1 90 ? 13.984 6.162 -49.419 1.00 60.84 90 THR A C 1
ATOM 678 O O . THR A 1 90 ? 14.670 6.469 -50.391 1.00 60.84 90 THR A O 1
ATOM 681 N N . LYS A 1 91 ? 12.645 6.185 -49.487 1.00 61.00 91 LYS A N 1
ATOM 682 C CA . LYS A 1 91 ? 11.864 6.659 -50.645 1.00 61.00 91 LYS A CA 1
ATOM 683 C C . LYS A 1 91 ? 10.903 7.787 -50.256 1.00 61.00 91 LYS A C 1
ATOM 685 O O . LYS A 1 91 ? 9.693 7.635 -50.362 1.00 61.00 91 LYS A O 1
ATOM 690 N N . LEU A 1 92 ? 11.431 8.927 -49.835 1.00 59.88 92 LEU A N 1
ATOM 691 C CA . LEU A 1 92 ? 10.718 10.197 -49.968 1.00 59.88 92 LEU A CA 1
ATOM 692 C C . LEU A 1 92 ? 11.673 11.134 -50.701 1.00 59.88 92 LEU A C 1
ATOM 694 O O . LEU A 1 92 ? 12.689 11.559 -50.157 1.00 59.88 92 LEU A O 1
ATOM 698 N N . ARG A 1 93 ? 11.398 11.251 -51.997 1.00 54.09 93 ARG A N 1
ATOM 699 C CA . ARG A 1 93 ? 12.158 11.973 -53.013 1.00 54.09 93 ARG A CA 1
ATOM 700 C C . ARG A 1 93 ? 11.772 13.444 -53.002 1.00 54.09 93 ARG A C 1
ATOM 702 O O . ARG A 1 93 ? 10.578 13.707 -52.740 1.00 54.09 93 ARG A O 1
#

Mean predicted aligned error: 16.29 Å

pLDDT: mean 77.1, std 9.95, range [52.88, 89.31]

Radius of gyration: 26.89 Å; Cα contacts (8 Å, |Δi|>4): 47; chains: 1; bounding box: 50×23×74 Å

Sequence (93 aa):
MLTFAVALKDKGVPVPEIAKKLTAKTGKNAGKSPSVAQLYRALADTDAATVDDGLPLRPKPVHIRRAEAPLTPEEIDLRDCLQVQPRPNTKLR

Foldseek 3Di:
DLVVLVVCVVVVHDLVVSQVVDAACDDPRHRHRDDSVVNVVVVVVVVVVVVPPVDPPDDDDDDDDDPPDDDDPVRVVVVVVVVPDDDPPPPDD

Secondary structure (DSSP, 8-state):
-HHHHHHHHHTT--HHHHHHH----SSTTTTSPPPHHHHHHHHHHHHHTT---S--SSPPPP----TTSPPPHHHHHHHHHHHHSPPTT----

Solvent-accessible surface area (backbone atoms only — not comparable to full-atom values): 6062 Å² total; per-residue (Å²): 118,64,71,61,51,50,59,37,47,76,71,67,52,57,62,69,61,51,26,72,76,36,58,33,87,60,72,100,53,46,79,33,58,54,53,57,68,59,49,51,51,56,54,46,53,57,58,45,68,74,63,69,80,83,66,72,95,57,83,78,81,80,79,83,76,63,93,83,60,84,73,53,74,67,56,48,54,53,49,53,56,59,68,69,48,81,66,92,72,85,82,78,129